Protein AF-A0A923EHK8-F1 (afdb_monomer_lite)

Sequence (71 aa):
MYALIYDEHQLDRPQKKVISVHDNREAADIALEKRKEELGRKVWECNTRIVWVERELAAGDFVGPGEYDTW

Secondary structure (DSSP, 8-state):
-EEEEE----SS---EEEEEEESSHHHHHHHHHHHHHHHT--GGGS-EEEEE-SS---TT-EE-TTS-B--

Str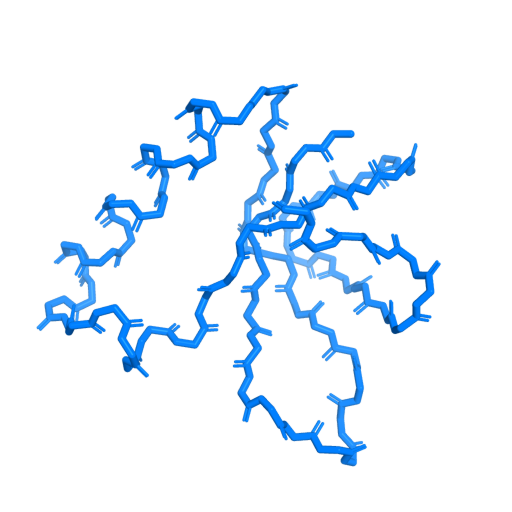ucture (mmCIF, N/CA/C/O backbone):
data_AF-A0A923EHK8-F1
#
_entry.id   AF-A0A923EHK8-F1
#
loop_
_atom_site.group_PDB
_atom_site.id
_atom_site.type_symbol
_atom_site.label_atom_id
_atom_site.label_alt_id
_atom_site.label_comp_id
_atom_site.label_asym_id
_atom_site.label_entity_id
_atom_site.label_seq_id
_atom_site.pdbx_PDB_ins_code
_atom_site.Cartn_x
_atom_site.Cartn_y
_atom_site.Cartn_z
_atom_site.occupancy
_atom_site.B_iso_or_equiv
_atom_site.auth_seq_id
_atom_site.auth_comp_id
_atom_site.auth_asym_id
_atom_site.auth_atom_id
_atom_site.pdbx_PDB_model_num
ATOM 1 N N . MET A 1 1 ? 8.761 6.737 -2.484 1.00 91.81 1 MET A N 1
ATOM 2 C CA . MET A 1 1 ? 7.453 7.130 -1.904 1.00 91.81 1 MET A CA 1
ATOM 3 C C . MET A 1 1 ? 6.782 5.917 -1.275 1.00 91.81 1 MET A C 1
ATOM 5 O O . MET A 1 1 ? 7.196 4.800 -1.560 1.00 91.81 1 MET A O 1
ATOM 9 N N . TYR A 1 2 ? 5.788 6.115 -0.411 1.00 95.25 2 TYR A N 1
ATOM 10 C CA . TYR A 1 2 ? 5.040 5.024 0.216 1.00 95.25 2 TYR A CA 1
ATOM 11 C C . TYR A 1 2 ? 3.721 4.803 -0.519 1.00 95.25 2 TYR A C 1
ATOM 13 O O . TYR A 1 2 ? 3.038 5.757 -0.876 1.00 95.25 2 TYR A O 1
ATOM 21 N N . ALA A 1 3 ? 3.351 3.549 -0.738 1.00 95.31 3 ALA A N 1
ATOM 22 C CA . ALA A 1 3 ? 2.104 3.172 -1.382 1.00 95.31 3 ALA A CA 1
ATOM 23 C C . ALA A 1 3 ? 1.356 2.156 -0.519 1.00 95.31 3 ALA A C 1
ATOM 25 O O . ALA A 1 3 ? 1.951 1.223 0.018 1.00 95.31 3 ALA A O 1
ATOM 26 N N . LEU A 1 4 ? 0.039 2.319 -0.409 1.00 94.81 4 LEU A N 1
ATOM 27 C CA . LEU A 1 4 ? -0.840 1.266 0.089 1.00 94.81 4 LEU A CA 1
ATOM 28 C C . LEU A 1 4 ? -1.254 0.422 -1.103 1.00 94.81 4 LEU A C 1
ATOM 30 O O . LEU A 1 4 ? -1.878 0.942 -2.024 1.00 94.81 4 LEU A O 1
ATOM 34 N N . ILE A 1 5 ? -0.942 -0.864 -1.076 1.00 94.12 5 ILE A N 1
ATOM 35 C CA . ILE A 1 5 ? -1.306 -1.809 -2.129 1.00 94.12 5 ILE A CA 1
ATOM 36 C C . ILE A 1 5 ? -2.352 -2.799 -1.637 1.00 94.12 5 ILE A C 1
ATOM 38 O O . ILE A 1 5 ? -2.375 -3.153 -0.460 1.00 94.12 5 ILE A O 1
ATOM 42 N N . TYR A 1 6 ? -3.188 -3.266 -2.558 1.00 92.31 6 TYR A N 1
ATOM 43 C CA . TYR A 1 6 ? -4.089 -4.387 -2.342 1.00 92.31 6 TYR A CA 1
ATOM 44 C C . TYR A 1 6 ? -3.390 -5.700 -2.725 1.00 92.31 6 TYR A C 1
ATOM 46 O O . TYR A 1 6 ? -3.055 -5.909 -3.894 1.00 92.31 6 TYR A O 1
ATOM 54 N N . ASP A 1 7 ? -3.156 -6.567 -1.742 1.00 88.50 7 ASP A N 1
ATOM 55 C CA . ASP A 1 7 ? -2.467 -7.848 -1.868 1.00 88.50 7 ASP A CA 1
ATOM 56 C C . ASP A 1 7 ? -3.325 -9.000 -1.334 1.00 88.50 7 ASP A C 1
ATOM 58 O O . ASP A 1 7 ? -3.365 -9.279 -0.140 1.00 88.50 7 ASP A O 1
ATOM 62 N N . GLU A 1 8 ? -4.005 -9.693 -2.249 1.00 84.88 8 GLU A N 1
ATOM 63 C CA . GLU A 1 8 ? -4.767 -10.914 -1.952 1.00 84.88 8 GLU A CA 1
ATOM 64 C C . GLU A 1 8 ? -3.894 -12.183 -1.940 1.00 84.88 8 GLU A C 1
ATOM 66 O O . GLU A 1 8 ? -4.426 -13.291 -1.933 1.00 84.88 8 GLU A O 1
ATOM 71 N N . HIS A 1 9 ? -2.563 -12.052 -2.017 1.00 81.56 9 HIS A N 1
ATOM 72 C CA . HIS A 1 9 ? -1.607 -13.164 -2.109 1.00 81.56 9 HIS A CA 1
ATOM 73 C C . HIS A 1 9 ? -1.861 -14.151 -3.269 1.00 81.56 9 HIS A C 1
ATOM 75 O O . HIS A 1 9 ? -1.400 -15.291 -3.248 1.00 81.56 9 H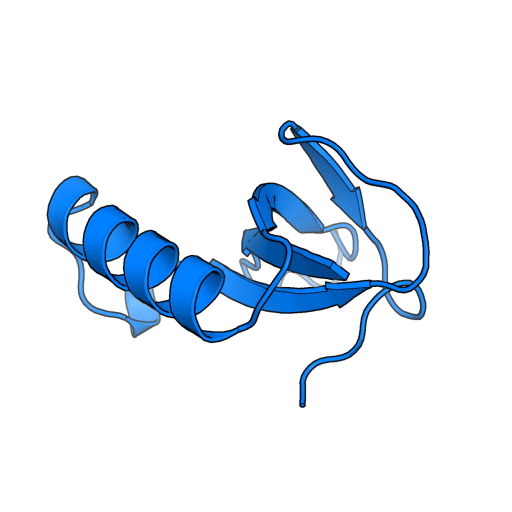IS A O 1
ATOM 81 N N . GLN A 1 10 ? -2.552 -13.705 -4.320 1.00 82.88 10 GLN A N 1
ATOM 82 C CA . GLN A 1 10 ? -2.766 -14.472 -5.548 1.00 82.88 10 GLN A CA 1
ATOM 83 C C . GLN A 1 10 ? -1.463 -14.560 -6.355 1.00 82.88 10 GLN A C 1
ATOM 85 O O . GLN A 1 10 ? -0.920 -13.543 -6.790 1.00 82.88 10 GLN A O 1
ATOM 90 N N . LEU A 1 11 ? -0.944 -15.779 -6.535 1.00 80.56 11 LEU A N 1
ATOM 91 C CA . LEU A 1 11 ? 0.308 -16.035 -7.263 1.00 80.56 11 LEU A CA 1
ATOM 92 C C . LEU A 1 11 ? 0.141 -15.915 -8.786 1.00 80.56 11 LEU A C 1
ATOM 94 O O . LEU A 1 11 ? 1.083 -15.551 -9.482 1.00 80.56 11 LEU A O 1
ATOM 98 N N . ASP A 1 12 ? -1.058 -16.186 -9.298 1.00 86.81 12 ASP A N 1
ATOM 99 C CA . ASP A 1 12 ? -1.443 -16.006 -10.701 1.00 86.81 12 ASP A CA 1
ATOM 100 C C . ASP A 1 12 ? -1.682 -14.529 -11.063 1.00 86.81 12 ASP A C 1
ATOM 102 O O . ASP A 1 12 ? -1.684 -14.170 -12.241 1.00 86.81 12 ASP A O 1
ATOM 106 N N . ARG A 1 13 ? -1.834 -13.659 -10.052 1.00 84.69 13 ARG A N 1
ATOM 107 C CA . ARG A 1 13 ? -1.988 -12.203 -10.192 1.00 84.69 13 ARG A CA 1
ATOM 108 C C . ARG A 1 13 ? -0.928 -11.470 -9.369 1.00 84.69 13 ARG A C 1
ATOM 110 O O . ARG A 1 13 ? -1.217 -10.914 -8.305 1.00 84.69 13 ARG A O 1
ATOM 117 N N . PRO A 1 14 ? 0.324 -11.454 -9.859 1.00 87.56 14 PRO A N 1
ATOM 118 C CA . PRO A 1 14 ? 1.439 -10.875 -9.119 1.00 87.56 14 PRO A CA 1
ATOM 119 C C . PRO A 1 14 ? 1.356 -9.346 -9.027 1.00 87.56 14 PRO A C 1
ATOM 121 O O . PRO A 1 14 ? 1.971 -8.762 -8.140 1.00 87.56 14 PRO A O 1
ATOM 124 N N . GLN A 1 15 ? 0.592 -8.697 -9.911 1.00 91.38 15 GLN A N 1
ATOM 125 C CA . GLN A 1 15 ? 0.358 -7.257 -9.869 1.00 91.38 15 GLN A CA 1
ATOM 126 C C . GLN A 1 15 ? -0.582 -6.881 -8.724 1.00 91.38 15 GLN A C 1
ATOM 128 O O . GLN A 1 15 ? -1.632 -7.492 -8.523 1.00 91.38 15 GLN A O 1
ATOM 133 N N . LYS A 1 16 ? -0.208 -5.834 -7.997 1.00 93.62 16 LYS A N 1
ATOM 134 C CA . LYS A 1 16 ? -0.910 -5.316 -6.829 1.00 93.62 16 LYS A CA 1
ATOM 135 C C . LYS A 1 16 ? -1.432 -3.931 -7.152 1.00 93.62 16 LYS A C 1
ATOM 137 O O . LYS A 1 16 ? -0.700 -3.090 -7.672 1.00 93.62 16 LYS A O 1
ATOM 142 N N . LYS A 1 17 ? -2.710 -3.699 -6.865 1.00 94.69 17 LYS A N 1
ATOM 143 C CA . LYS A 1 17 ? -3.346 -2.409 -7.135 1.00 94.69 17 LYS A CA 1
ATOM 144 C C . LYS A 1 17 ? -2.942 -1.402 -6.066 1.00 94.69 17 LYS A C 1
ATOM 146 O O . LYS A 1 17 ? -3.092 -1.685 -4.880 1.00 94.69 17 LYS A O 1
ATOM 151 N N . VAL A 1 18 ? -2.511 -0.219 -6.477 1.00 95.50 18 VAL A N 1
ATOM 152 C CA . VAL A 1 18 ? -2.228 0.911 -5.595 1.00 95.50 18 VAL A CA 1
ATOM 153 C C . VAL A 1 18 ? -3.548 1.552 -5.165 1.00 95.50 18 VAL A C 1
ATOM 155 O O . VAL A 1 18 ? -4.352 1.992 -5.986 1.00 95.50 18 VAL A O 1
ATOM 158 N N . ILE A 1 19 ? -3.787 1.590 -3.859 1.00 94.31 19 ILE A N 1
ATOM 159 C CA . ILE A 1 19 ? -4.954 2.205 -3.220 1.00 94.31 19 ILE A CA 1
ATOM 160 C C . ILE A 1 19 ? -4.706 3.697 -3.003 1.00 94.31 19 ILE A C 1
ATOM 162 O O . ILE A 1 19 ? -5.564 4.519 -3.308 1.00 94.31 19 ILE A O 1
ATOM 166 N N . SER A 1 20 ? -3.542 4.049 -2.458 1.00 95.50 20 SER A N 1
ATOM 167 C CA . SER A 1 20 ? -3.137 5.434 -2.207 1.00 95.50 20 SER A CA 1
ATOM 168 C C . SER A 1 20 ? -1.619 5.549 -2.130 1.00 95.50 20 SER A C 1
ATOM 170 O O . SER A 1 20 ? -0.927 4.549 -1.931 1.00 95.50 20 SER A O 1
ATOM 172 N N . VAL A 1 21 ? -1.122 6.772 -2.286 1.00 96.31 21 VAL A N 1
ATOM 173 C CA . VAL A 1 21 ? 0.300 7.114 -2.256 1.00 96.31 21 VAL A CA 1
ATOM 174 C C . VAL A 1 21 ? 0.558 8.225 -1.246 1.00 96.31 21 VAL A C 1
ATOM 176 O O . VAL A 1 21 ? -0.288 9.098 -1.068 1.00 96.31 21 VAL A O 1
ATOM 179 N N . HIS A 1 22 ? 1.711 8.171 -0.582 1.00 95.88 22 HIS A N 1
ATOM 180 C CA . HIS A 1 22 ? 2.069 9.035 0.541 1.00 95.88 22 HIS A CA 1
ATOM 181 C C . HIS A 1 22 ? 3.563 9.361 0.532 1.00 95.88 22 HIS A C 1
ATOM 183 O O . HIS A 1 22 ? 4.404 8.517 0.206 1.00 95.88 22 HIS A O 1
ATOM 189 N N . ASP A 1 23 ? 3.904 10.576 0.952 1.00 92.31 23 ASP A N 1
ATOM 190 C CA . ASP A 1 23 ? 5.291 11.058 0.952 1.00 92.31 23 ASP A CA 1
ATOM 191 C C . ASP A 1 23 ? 6.138 10.421 2.060 1.00 92.31 23 ASP A C 1
ATOM 193 O O . ASP A 1 23 ? 7.347 10.240 1.912 1.00 92.31 23 ASP A O 1
ATOM 197 N N . ASN A 1 24 ? 5.506 10.046 3.174 1.00 93.94 24 ASN A N 1
ATOM 198 C CA . ASN A 1 24 ? 6.167 9.469 4.338 1.00 93.94 24 ASN A CA 1
ATOM 199 C C . ASN A 1 24 ? 5.386 8.274 4.912 1.00 93.94 24 ASN A C 1
ATOM 201 O O . ASN A 1 24 ? 4.214 8.058 4.596 1.00 93.94 24 ASN A O 1
ATOM 205 N N . ARG A 1 25 ? 6.069 7.490 5.754 1.00 92.12 25 ARG A N 1
ATOM 206 C CA . ARG A 1 25 ? 5.532 6.255 6.340 1.00 92.12 25 ARG A CA 1
ATOM 207 C C . ARG A 1 25 ? 4.365 6.523 7.287 1.00 92.12 25 ARG A C 1
ATOM 209 O O . ARG A 1 25 ? 3.369 5.820 7.217 1.00 92.12 25 ARG A O 1
ATOM 216 N N . GLU A 1 26 ? 4.463 7.564 8.110 1.00 94.81 26 GLU A N 1
ATOM 217 C CA . GLU A 1 26 ? 3.429 7.925 9.088 1.00 94.81 26 GLU A CA 1
ATOM 218 C C . GLU A 1 26 ? 2.083 8.221 8.409 1.00 94.81 26 GLU A C 1
ATOM 220 O O . GLU A 1 26 ? 1.041 7.725 8.835 1.00 94.81 26 GLU A O 1
ATOM 225 N N . ALA A 1 27 ? 2.097 8.954 7.293 1.00 95.25 27 ALA A N 1
ATOM 226 C CA . ALA A 1 27 ? 0.904 9.206 6.490 1.00 95.25 27 ALA A CA 1
ATOM 227 C C . ALA A 1 27 ? 0.314 7.912 5.900 1.00 95.25 27 ALA A C 1
ATOM 229 O O . ALA A 1 27 ? -0.907 7.735 5.904 1.00 95.25 27 ALA A O 1
ATOM 230 N N . ALA A 1 28 ? 1.169 6.985 5.453 1.00 93.62 28 ALA A N 1
ATOM 231 C CA . ALA A 1 28 ? 0.737 5.677 4.970 1.00 93.62 28 ALA A CA 1
ATOM 232 C C . ALA A 1 28 ? 0.119 4.816 6.090 1.00 93.62 28 ALA A C 1
ATOM 234 O O . ALA A 1 28 ? -0.912 4.180 5.869 1.00 93.62 28 ALA A O 1
ATOM 235 N N . ASP A 1 29 ? 0.686 4.837 7.298 1.00 93.31 29 ASP A N 1
ATOM 236 C CA . ASP A 1 29 ? 0.135 4.145 8.469 1.00 93.31 29 ASP A CA 1
ATOM 237 C C . ASP A 1 29 ? -1.236 4.720 8.863 1.00 93.31 29 ASP A C 1
ATOM 239 O O . ASP A 1 29 ? -2.197 3.968 9.034 1.00 93.31 29 ASP A O 1
AT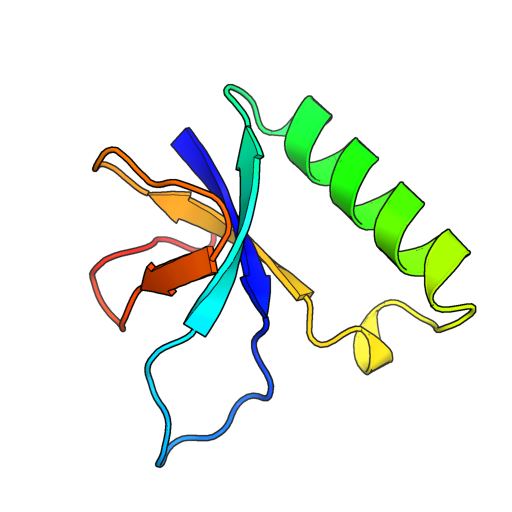OM 243 N N . ILE A 1 30 ? -1.385 6.049 8.900 1.00 94.38 30 ILE A N 1
ATOM 244 C CA . ILE A 1 30 ? -2.681 6.706 9.153 1.00 94.38 30 ILE A CA 1
ATOM 245 C C . ILE A 1 30 ? -3.715 6.310 8.089 1.00 94.38 30 ILE A C 1
ATOM 247 O O . ILE A 1 30 ? -4.874 6.045 8.414 1.00 94.38 30 ILE A O 1
ATOM 251 N N . ALA A 1 31 ? -3.322 6.270 6.814 1.00 93.19 31 ALA A N 1
ATOM 252 C CA . ALA A 1 31 ? -4.208 5.845 5.735 1.00 93.19 31 ALA A CA 1
ATOM 253 C C . ALA A 1 31 ? -4.619 4.372 5.875 1.00 93.19 31 ALA A C 1
ATOM 255 O O . ALA A 1 31 ? -5.768 4.025 5.594 1.00 93.19 31 ALA A O 1
ATOM 256 N N . LEU A 1 32 ? -3.709 3.517 6.345 1.00 9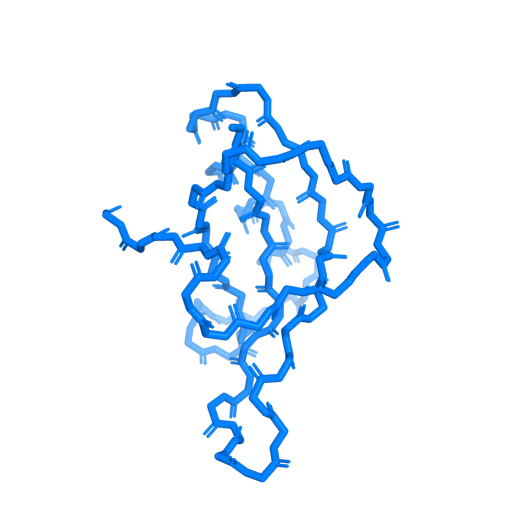1.25 32 LEU A N 1
ATOM 257 C CA . LEU A 1 32 ? -3.989 2.110 6.602 1.00 91.25 32 LEU A CA 1
ATOM 258 C C . LEU A 1 32 ? -4.985 1.948 7.759 1.00 91.25 32 LEU A C 1
ATOM 260 O O . LEU A 1 32 ? -5.919 1.157 7.633 1.00 91.25 32 LEU A O 1
ATOM 264 N N . GLU A 1 33 ? -4.839 2.708 8.846 1.00 90.88 33 GLU A N 1
ATOM 265 C CA . GLU A 1 33 ? -5.803 2.699 9.955 1.00 90.88 33 GLU A CA 1
ATOM 266 C C . GLU A 1 33 ? -7.192 3.175 9.514 1.00 90.88 33 GLU A C 1
ATOM 268 O O . GLU A 1 33 ? -8.175 2.463 9.719 1.00 90.88 33 GLU A O 1
ATOM 273 N N . LYS A 1 34 ? -7.279 4.297 8.789 1.00 90.81 34 LYS A N 1
ATOM 274 C CA . LYS A 1 34 ? -8.554 4.777 8.224 1.00 90.81 34 LYS A CA 1
ATOM 275 C C . LYS A 1 34 ? -9.216 3.729 7.331 1.00 90.81 34 LYS A C 1
ATOM 277 O O . LYS A 1 34 ? -10.416 3.488 7.425 1.00 90.81 34 LYS A O 1
ATOM 282 N N . ARG A 1 35 ? -8.429 3.055 6.490 1.00 87.56 35 ARG A N 1
ATOM 283 C CA . ARG A 1 35 ? -8.932 2.001 5.605 1.00 87.56 35 ARG A CA 1
ATOM 284 C C . ARG A 1 35 ? -9.519 0.820 6.385 1.00 87.56 35 ARG A C 1
ATOM 286 O O . ARG A 1 35 ? -10.516 0.246 5.945 1.00 87.56 35 ARG A O 1
ATOM 293 N N . LYS A 1 36 ? -8.919 0.451 7.521 1.00 86.12 36 LYS A N 1
ATOM 294 C CA . LYS A 1 36 ? -9.442 -0.604 8.408 1.00 86.12 36 LYS A CA 1
ATOM 295 C C . LYS A 1 36 ? -10.789 -0.205 9.001 1.00 86.12 36 LYS A C 1
ATOM 297 O O . LYS A 1 36 ? -11.715 -1.016 8.980 1.00 86.12 36 LYS A O 1
ATOM 302 N N . GLU A 1 37 ? -10.903 1.035 9.477 1.00 88.19 37 GLU A N 1
ATOM 303 C CA . GLU A 1 37 ? -12.154 1.586 10.012 1.00 88.19 37 GLU A CA 1
ATOM 304 C C . GLU A 1 37 ? -13.270 1.570 8.957 1.00 88.19 37 GLU A C 1
ATOM 306 O O . GLU A 1 37 ? -14.352 1.051 9.221 1.00 88.19 37 GLU A O 1
ATOM 311 N N . GLU A 1 38 ? -12.989 2.046 7.738 1.00 86.19 38 GLU A N 1
ATOM 312 C CA . GLU A 1 38 ? -13.948 2.061 6.621 1.00 86.19 38 GLU A CA 1
ATOM 313 C C . GLU A 1 38 ? -14.446 0.666 6.231 1.00 86.19 38 GLU A C 1
ATOM 315 O O . GLU A 1 38 ? -15.608 0.489 5.863 1.00 86.19 38 GL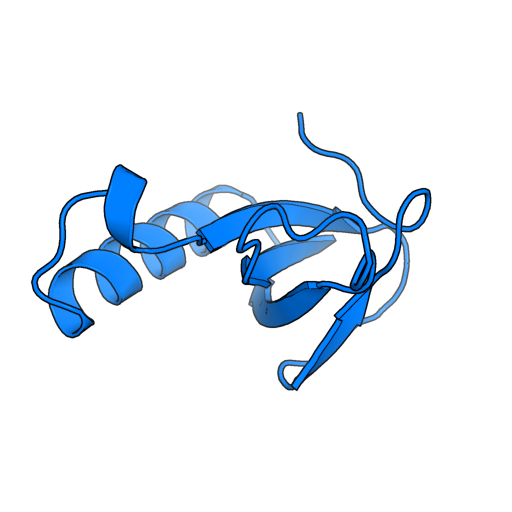U A O 1
ATOM 320 N N . LEU A 1 39 ? -13.559 -0.329 6.267 1.00 84.31 39 LEU A N 1
ATOM 321 C CA . LEU A 1 39 ? -13.904 -1.703 5.919 1.00 84.31 39 LEU A CA 1
ATOM 322 C C . LEU A 1 39 ? -14.611 -2.444 7.057 1.00 84.31 39 LEU A C 1
ATOM 324 O O . LEU A 1 39 ? -15.178 -3.508 6.803 1.00 84.31 39 LEU A O 1
ATOM 328 N N . GLY A 1 40 ? -14.565 -1.928 8.291 1.00 80.69 40 GLY A N 1
ATOM 329 C CA . GLY A 1 40 ? -15.090 -2.607 9.478 1.00 80.69 40 GLY A CA 1
ATOM 330 C C . GLY A 1 40 ? -14.446 -3.978 9.727 1.00 80.69 40 GLY A C 1
ATOM 331 O O . GLY A 1 40 ? -15.070 -4.852 10.329 1.00 80.69 40 GLY A O 1
ATOM 332 N N . ARG A 1 41 ? -13.227 -4.196 9.217 1.00 72.88 41 ARG A N 1
ATOM 333 C CA . ARG A 1 41 ? -12.523 -5.489 9.187 1.00 72.88 41 ARG A CA 1
ATOM 334 C C . ARG A 1 41 ? -11.220 -5.435 9.977 1.00 72.88 41 ARG A C 1
ATOM 336 O O . ARG A 1 41 ? -10.607 -4.379 10.122 1.00 72.88 41 ARG A O 1
ATOM 343 N N . LYS A 1 42 ? -10.760 -6.590 10.472 1.00 66.19 42 LYS A N 1
ATOM 344 C CA . LYS A 1 42 ? -9.443 -6.693 11.135 1.00 66.19 42 LYS A CA 1
ATOM 345 C C . LYS A 1 42 ? -8.311 -6.641 10.097 1.00 66.19 42 LYS A C 1
ATOM 347 O O . LYS A 1 42 ? -8.520 -6.950 8.926 1.00 66.19 42 LYS A O 1
ATOM 352 N N . VAL A 1 43 ? -7.095 -6.287 10.536 1.00 56.09 43 VAL A N 1
ATOM 353 C CA . VAL A 1 43 ? -5.892 -6.086 9.689 1.00 56.09 43 VAL A CA 1
ATOM 354 C C . VAL A 1 43 ? -5.676 -7.209 8.663 1.00 56.09 43 VAL A C 1
ATOM 356 O O . VAL A 1 43 ? -5.383 -6.937 7.504 1.00 56.09 43 VAL A O 1
ATOM 359 N N . TRP A 1 44 ? -5.886 -8.460 9.071 1.00 59.75 44 TRP A N 1
ATOM 360 C CA . TRP A 1 44 ? -5.671 -9.668 8.260 1.00 59.75 44 TRP A CA 1
ATOM 361 C C . TRP A 1 44 ? -6.695 -9.867 7.132 1.00 59.75 44 TRP A C 1
ATOM 363 O O . TRP A 1 44 ? -6.460 -10.663 6.236 1.00 59.75 44 TRP A O 1
ATOM 373 N N . GLU A 1 45 ? -7.827 -9.162 7.167 1.00 64.00 45 GLU A N 1
ATOM 374 C CA . GLU A 1 45 ? -8.914 -9.289 6.182 1.00 64.00 45 GLU A CA 1
ATOM 375 C C . GLU A 1 45 ? -8.953 -8.115 5.194 1.00 64.00 45 GLU A C 1
ATOM 377 O O . GLU A 1 45 ? -9.774 -8.091 4.272 1.00 64.00 45 GLU A O 1
ATOM 382 N N . CYS A 1 46 ? -8.100 -7.108 5.405 1.00 74.62 46 CYS A N 1
ATOM 383 C CA . CYS A 1 46 ? -8.052 -5.914 4.569 1.00 74.62 46 CYS A CA 1
ATOM 384 C C . CYS A 1 46 ? -7.226 -6.125 3.296 1.00 74.62 46 CYS A C 1
ATOM 386 O O . CYS A 1 46 ? -7.322 -5.292 2.394 1.00 74.62 46 CYS A O 1
ATOM 388 N N . ASN A 1 47 ? -6.418 -7.197 3.222 1.00 87.38 47 ASN A N 1
ATOM 389 C CA . ASN A 1 47 ? -5.507 -7.484 2.106 1.00 87.38 47 ASN A CA 1
ATOM 390 C C . ASN A 1 47 ? -4.729 -6.227 1.684 1.00 87.38 47 ASN A C 1
ATOM 392 O O . ASN A 1 47 ? -4.596 -5.942 0.503 1.00 87.38 47 ASN A O 1
ATOM 396 N N . THR A 1 48 ? -4.318 -5.392 2.645 1.00 89.75 48 THR A N 1
ATOM 397 C CA . THR A 1 48 ? -3.688 -4.095 2.372 1.00 89.75 48 THR A CA 1
ATOM 398 C C . THR A 1 48 ? -2.321 -4.047 3.030 1.00 89.75 48 THR A C 1
ATOM 400 O O . THR A 1 48 ? -2.194 -4.359 4.214 1.00 89.75 48 THR A O 1
ATOM 403 N N . ARG A 1 49 ? -1.307 -3.632 2.271 1.00 90.44 49 ARG A N 1
ATOM 404 C CA . ARG A 1 49 ? 0.079 -3.535 2.734 1.00 90.44 49 ARG A CA 1
ATOM 405 C C . ARG A 1 49 ? 0.669 -2.180 2.371 1.00 90.44 49 ARG A C 1
ATOM 407 O O . ARG A 1 49 ? 0.385 -1.660 1.297 1.00 90.44 49 ARG A O 1
ATOM 414 N N . ILE A 1 50 ? 1.504 -1.635 3.251 1.00 93.69 50 ILE A N 1
ATOM 415 C CA . ILE A 1 50 ? 2.344 -0.478 2.936 1.00 93.69 50 ILE A CA 1
ATOM 416 C C . ILE A 1 50 ? 3.634 -0.990 2.303 1.00 93.69 50 ILE A C 1
ATOM 418 O O . ILE A 1 50 ? 4.277 -1.894 2.839 1.00 93.69 50 ILE A O 1
ATOM 422 N N . VAL A 1 51 ? 3.998 -0.414 1.166 1.00 94.88 51 VAL A N 1
ATOM 423 C CA . VAL A 1 51 ? 5.239 -0.709 0.453 1.00 94.88 51 VAL A CA 1
ATOM 424 C C . VAL A 1 51 ? 5.941 0.585 0.079 1.00 94.88 51 VAL A C 1
ATOM 426 O O . VAL A 1 51 ? 5.309 1.634 -0.059 1.00 94.88 51 VAL A O 1
ATOM 429 N N . TRP A 1 52 ? 7.253 0.515 -0.085 1.00 95.69 52 TRP A N 1
ATOM 430 C CA . TRP A 1 52 ? 8.036 1.605 -0.639 1.00 95.69 52 TRP A CA 1
ATOM 431 C C . TRP A 1 52 ? 8.258 1.380 -2.133 1.00 95.69 52 TRP A C 1
ATOM 433 O O . TRP A 1 52 ? 8.529 0.259 -2.557 1.00 95.69 52 TRP A O 1
ATOM 443 N N . VAL A 1 53 ? 8.137 2.442 -2.925 1.00 94.25 53 VAL A N 1
ATOM 444 C CA . VAL A 1 53 ? 8.338 2.420 -4.378 1.00 94.25 53 VAL A CA 1
ATOM 445 C C . VAL A 1 53 ? 9.243 3.577 -4.788 1.00 94.25 53 VAL A C 1
ATOM 447 O O . VAL A 1 53 ? 9.071 4.702 -4.310 1.00 94.25 53 VAL A O 1
ATOM 450 N N . GLU A 1 54 ? 10.206 3.302 -5.667 1.00 92.44 54 GLU A N 1
ATOM 451 C CA . GLU A 1 54 ? 11.202 4.282 -6.123 1.00 92.44 54 GLU A CA 1
ATOM 452 C C . GLU A 1 54 ? 10.686 5.186 -7.256 1.00 92.44 54 GLU A C 1
ATOM 454 O O . GLU A 1 54 ? 11.153 6.312 -7.407 1.00 92.44 54 GLU A O 1
ATOM 459 N N . ARG A 1 55 ? 9.688 4.726 -8.023 1.00 91.50 55 ARG A N 1
ATOM 460 C CA . ARG A 1 55 ? 9.060 5.494 -9.110 1.00 91.50 55 ARG A CA 1
ATOM 461 C C . ARG A 1 55 ? 7.816 6.258 -8.664 1.00 91.50 55 ARG A C 1
ATOM 463 O O . ARG A 1 55 ? 7.179 5.894 -7.678 1.00 91.50 55 ARG A O 1
ATOM 470 N N . GLU A 1 56 ? 7.441 7.267 -9.447 1.00 92.31 56 GLU A N 1
ATOM 471 C CA . GLU A 1 56 ? 6.162 7.961 -9.288 1.00 92.31 56 GLU A CA 1
ATOM 472 C C . GLU A 1 56 ? 4.980 7.021 -9.572 1.00 92.31 56 GLU A C 1
ATOM 474 O O . GLU A 1 56 ? 4.997 6.219 -10.514 1.00 92.31 56 GLU A O 1
ATOM 479 N N . LEU A 1 57 ? 3.956 7.128 -8.726 1.00 93.19 57 LEU A N 1
ATOM 480 C CA . LEU A 1 57 ? 2.728 6.343 -8.768 1.00 93.19 57 LEU A CA 1
ATOM 481 C C . LEU A 1 57 ? 1.524 7.216 -8.436 1.00 93.19 57 LEU A C 1
ATOM 483 O O . LEU A 1 57 ? 1.617 8.158 -7.647 1.00 93.19 57 LEU A O 1
ATOM 487 N N . ALA A 1 58 ? 0.373 6.820 -8.959 1.00 95.00 58 ALA A N 1
ATOM 488 C CA . ALA A 1 58 ? -0.927 7.342 -8.591 1.00 95.00 58 ALA A CA 1
ATOM 489 C C . ALA A 1 58 ? -1.824 6.241 -8.005 1.00 95.00 5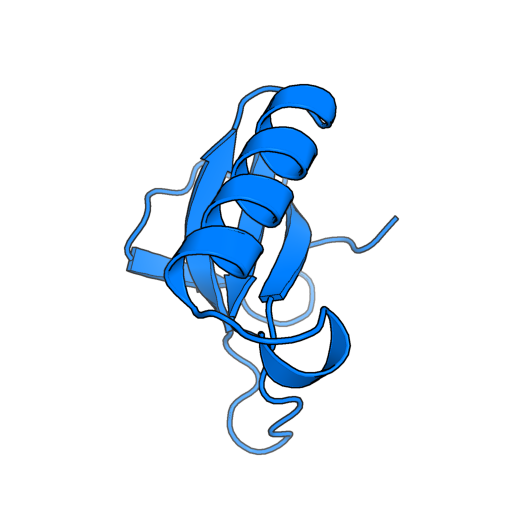8 ALA A C 1
ATOM 491 O O . ALA A 1 58 ? -1.625 5.039 -8.196 1.00 95.00 58 ALA A O 1
ATOM 492 N N . ALA A 1 59 ? -2.865 6.660 -7.286 1.00 94.75 59 ALA A N 1
ATOM 493 C CA . ALA A 1 59 ? -3.925 5.747 -6.882 1.00 94.75 59 ALA A CA 1
ATOM 494 C C . ALA A 1 59 ? -4.608 5.147 -8.124 1.00 94.75 59 ALA A C 1
ATOM 496 O O . ALA A 1 59 ? -4.979 5.867 -9.048 1.00 94.75 59 ALA A O 1
ATOM 497 N N . GLY A 1 60 ? -4.807 3.829 -8.124 1.00 94.44 60 GLY A N 1
ATOM 498 C CA . GLY A 1 60 ? -5.345 3.083 -9.262 1.00 94.44 60 GLY A CA 1
ATOM 499 C C . GLY A 1 60 ? -4.289 2.416 -10.142 1.00 94.44 60 GLY A C 1
ATOM 500 O O . GLY A 1 60 ? -4.656 1.505 -10.885 1.00 94.44 60 GLY A O 1
ATOM 501 N N . ASP A 1 61 ? -3.015 2.796 -10.010 1.00 96.00 61 ASP A N 1
ATOM 502 C CA . ASP A 1 61 ? -1.907 2.131 -10.695 1.00 96.00 61 ASP A CA 1
ATOM 503 C C . ASP A 1 61 ? -1.703 0.695 -10.200 1.00 96.00 61 ASP A C 1
ATOM 505 O O . ASP A 1 61 ? -2.286 0.247 -9.208 1.00 96.00 61 ASP A O 1
ATOM 509 N N . PHE A 1 62 ? -0.830 -0.030 -10.895 1.00 94.69 62 PHE A N 1
ATOM 510 C CA . PHE A 1 62 ? -0.406 -1.370 -10.522 1.00 94.69 62 PHE A CA 1
ATOM 511 C C . PHE A 1 62 ? 1.107 -1.420 -10.329 1.00 94.69 62 PHE A C 1
ATOM 513 O O . PHE A 1 62 ? 1.861 -0.784 -11.072 1.00 94.69 62 PHE A O 1
ATOM 520 N N . VAL A 1 63 ? 1.531 -2.208 -9.343 1.00 93.56 63 VAL A N 1
ATOM 521 C CA . VAL A 1 63 ? 2.935 -2.541 -9.086 1.00 93.56 63 VAL A CA 1
ATOM 522 C C . VAL A 1 63 ? 3.115 -4.051 -9.035 1.00 93.56 63 VAL A C 1
ATOM 524 O O . VAL A 1 63 ? 2.302 -4.766 -8.449 1.00 93.56 63 VAL A O 1
ATOM 527 N N . GLY A 1 64 ? 4.159 -4.551 -9.678 1.00 91.94 64 GLY A N 1
ATOM 528 C CA . GLY A 1 64 ? 4.539 -5.956 -9.683 1.00 91.94 64 GLY A CA 1
ATOM 529 C C . GLY A 1 64 ? 5.728 -6.266 -8.770 1.00 91.94 64 GLY A C 1
ATOM 530 O O . GLY A 1 64 ? 6.341 -5.367 -8.189 1.00 91.94 64 GLY A O 1
ATOM 531 N N . PRO A 1 65 ? 6.084 -7.556 -8.644 1.00 87.75 65 PRO A N 1
ATOM 532 C CA . PRO A 1 65 ? 7.275 -7.978 -7.918 1.00 87.75 65 PRO A CA 1
ATOM 533 C C . PRO A 1 65 ? 8.531 -7.293 -8.467 1.00 87.75 65 PRO A C 1
ATOM 535 O O . PRO A 1 65 ? 8.725 -7.233 -9.679 1.00 87.75 65 PRO A O 1
ATOM 538 N N . GLY A 1 66 ? 9.387 -6.796 -7.573 1.00 90.38 66 GLY A N 1
ATOM 539 C CA . GLY A 1 66 ? 10.603 -6.059 -7.935 1.00 90.38 66 GLY A CA 1
ATOM 540 C C . GLY A 1 66 ? 10.396 -4.562 -8.181 1.00 90.38 66 GLY A C 1
ATOM 541 O O . GLY A 1 66 ? 11.380 -3.838 -8.269 1.00 90.38 66 GLY A O 1
ATOM 542 N N . GLU A 1 67 ? 9.150 -4.078 -8.242 1.00 92.50 67 GLU A N 1
ATOM 543 C CA . GLU A 1 67 ? 8.851 -2.638 -8.323 1.00 92.50 67 GLU A CA 1
ATOM 544 C C . GLU A 1 67 ? 8.617 -1.991 -6.954 1.00 92.50 67 GLU A C 1
ATOM 546 O O . GLU A 1 67 ? 8.496 -0.771 -6.858 1.00 92.50 67 GLU A O 1
ATOM 551 N N . TYR A 1 68 ? 8.511 -2.793 -5.896 1.00 92.69 68 TYR A N 1
ATOM 552 C CA . TYR A 1 68 ? 8.238 -2.318 -4.549 1.00 92.69 68 TYR A CA 1
ATOM 553 C C . TYR A 1 68 ? 9.020 -3.109 -3.510 1.00 92.69 68 TYR A C 1
ATOM 555 O O . TYR A 1 68 ? 9.356 -4.278 -3.715 1.00 92.69 68 TYR A O 1
ATOM 563 N N . ASP A 1 69 ? 9.238 -2.477 -2.363 1.00 91.00 69 ASP A N 1
ATOM 564 C CA . ASP A 1 69 ? 9.902 -3.075 -1.218 1.00 91.00 69 ASP A CA 1
ATOM 565 C C . ASP A 1 69 ? 9.030 -3.013 0.041 1.00 91.00 69 ASP A C 1
ATOM 567 O O . ASP A 1 69 ? 8.147 -2.166 0.175 1.00 91.00 69 ASP A O 1
ATOM 571 N N . THR A 1 70 ? 9.231 -3.954 0.958 1.00 82.69 70 THR A N 1
ATOM 572 C CA . THR A 1 70 ? 8.245 -4.306 1.982 1.00 82.69 70 THR A CA 1
ATOM 573 C C . THR A 1 70 ? 8.698 -4.148 3.436 1.00 82.69 70 THR A C 1
ATOM 575 O O . THR A 1 70 ? 8.133 -4.799 4.317 1.00 82.69 70 THR A O 1
ATOM 578 N N . TRP A 1 71 ? 9.698 -3.288 3.640 1.00 62.38 71 TRP A N 1
ATOM 579 C CA . TRP A 1 71 ? 10.459 -3.041 4.872 1.00 62.38 71 TRP A CA 1
ATOM 580 C C . TRP A 1 71 ? 9.598 -2.868 6.131 1.00 62.38 71 TRP A C 1
ATOM 582 O O . TRP A 1 71 ? 8.705 -1.980 6.166 1.00 62.38 71 TRP A O 1
#

pLDDT: mean 88.68, std 8.94, range [56.09, 96.31]

Foldseek 3Di:
DKFKWQAPVDPVCQKTATQADDPDDVVVVVVLVVQCVVVVHDSVPSSIAIWDAPDDDGHGDIDGPPRTHHD

Radius of gyration: 11.45 Å; chains: 1; bounding box: 26×27×22 Å